Protein AF-J3F0X2-F1 (afdb_monomer)

Sequence (76 aa):
MLALRAVVTSLDGGQEVGCELSTELPEAAVSLETPGDVAVEAVRAAEALGVRAAEVLLEDGAAEIVDLHANKPRRD

Organism: Actinomyces naeslundii (strain ATCC 12104 / DSM 43013 / CCUG 2238 / JCM 8349 / NCTC 10301 / Howell 279) (NCBI:txid1115803)

Mean predicted aligned error: 7.25 Å

Solvent-accessible surface area (backbone atoms only — not comparable to full-atom values): 4768 Å² total; per-residue (Å²): 110,47,77,49,78,50,75,48,66,31,96,84,65,85,44,76,43,70,52,75,49,71,46,75,50,68,67,88,56,91,80,53,93,44,78,65,57,40,52,51,52,30,50,52,49,52,50,53,51,52,53,51,52,53,50,52,37,46,76,69,45,38,64,81,64,45,73,91,61,76,81,58,77,80,85,123

Nearest PDB structures (foldseek):
  7o9m-assembly1_a  TM=4.943E-01  e=2.775E+00  Homo sapiens
  7a5k-assembly1_a3  TM=4.563E-01  e=2.595E+00  Homo sapiens
  7a5i-assembly1_a3  TM=4.580E-01  e=2.269E+00  Homo sapiens
  6i9r-assembly1_a  TM=4.628E-01  e=2.775E+00  Homo sapiens
  7og4-assembly1_a  TM=4.524E-01  e=2.968E+00  Homo sapiens

Structure (mmCIF, N/CA/C/O backbone):
data_AF-J3F0X2-F1
#
_entry.id   AF-J3F0X2-F1
#
loop_
_atom_site.group_PDB
_atom_site.id
_atom_site.type_symbol
_atom_site.label_atom_id
_atom_site.label_alt_id
_atom_site.label_comp_id
_atom_site.label_asym_id
_atom_site.label_entity_id
_atom_site.label_seq_id
_atom_site.pdbx_PDB_ins_code
_atom_site.Cartn_x
_atom_site.Cartn_y
_atom_site.Cartn_z
_atom_site.occupancy
_atom_site.B_iso_or_equiv
_atom_site.auth_seq_id
_atom_site.auth_comp_id
_atom_site.auth_asym_id
_atom_site.auth_atom_id
_atom_site.pdbx_PDB_model_num
ATOM 1 N N . MET A 1 1 ? 13.886 -5.563 -11.101 1.00 88.56 1 MET A N 1
ATOM 2 C CA . MET A 1 1 ? 12.895 -5.899 -10.053 1.00 88.56 1 MET A CA 1
ATOM 3 C C . MET A 1 1 ? 12.509 -4.637 -9.297 1.00 88.56 1 MET A C 1
ATOM 5 O O . MET A 1 1 ? 13.394 -3.858 -8.962 1.00 88.56 1 MET A O 1
ATOM 9 N N . LEU A 1 2 ? 11.216 -4.439 -9.060 1.00 94.12 2 LEU A N 1
ATOM 10 C CA . LEU A 1 2 ? 10.637 -3.348 -8.279 1.00 94.12 2 LEU A CA 1
ATOM 11 C C . LEU A 1 2 ? 9.896 -3.947 -7.081 1.00 94.12 2 LEU A C 1
ATOM 13 O O . LEU A 1 2 ? 9.088 -4.853 -7.270 1.00 94.12 2 LEU A O 1
ATOM 17 N N . ALA A 1 3 ? 10.154 -3.420 -5.886 1.00 97.12 3 ALA A N 1
ATOM 18 C CA . ALA A 1 3 ? 9.417 -3.748 -4.671 1.00 97.12 3 ALA A CA 1
ATOM 19 C C . ALA A 1 3 ? 8.583 -2.537 -4.233 1.00 97.12 3 ALA A C 1
ATOM 21 O O . ALA A 1 3 ? 9.065 -1.402 -4.264 1.00 97.12 3 ALA A O 1
ATOM 22 N N . LEU A 1 4 ? 7.340 -2.786 -3.831 1.00 97.69 4 LEU A N 1
ATOM 23 C CA . LEU A 1 4 ? 6.391 -1.797 -3.339 1.00 97.69 4 LEU A CA 1
ATOM 24 C C . LEU A 1 4 ? 5.914 -2.220 -1.951 1.00 97.69 4 LEU A C 1
ATOM 26 O O . LEU A 1 4 ? 5.346 -3.298 -1.794 1.00 97.69 4 LEU A O 1
ATOM 30 N N . ARG A 1 5 ? 6.103 -1.340 -0.965 1.00 98.19 5 ARG A N 1
ATOM 31 C CA . ARG A 1 5 ? 5.525 -1.471 0.374 1.00 98.19 5 ARG A CA 1
ATOM 32 C C . ARG A 1 5 ? 4.446 -0.412 0.552 1.00 98.19 5 ARG A C 1
ATOM 34 O O . ARG A 1 5 ? 4.723 0.773 0.364 1.00 98.19 5 ARG A O 1
ATOM 41 N N . ALA A 1 6 ? 3.244 -0.834 0.922 1.00 98.00 6 ALA A N 1
ATOM 42 C CA . ALA A 1 6 ? 2.099 0.044 1.129 1.00 98.00 6 ALA A CA 1
ATOM 43 C C . ALA A 1 6 ? 1.502 -0.187 2.522 1.00 98.00 6 ALA A C 1
ATOM 45 O O . ALA A 1 6 ? 1.449 -1.321 2.991 1.00 98.00 6 ALA A O 1
ATOM 46 N N . VAL A 1 7 ? 1.096 0.89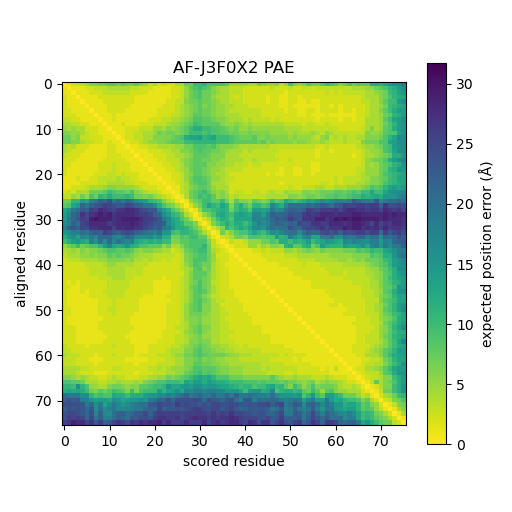5 3.191 1.00 97.62 7 VAL A N 1
ATOM 47 C CA . VAL A 1 7 ? 0.576 0.877 4.566 1.00 97.62 7 VAL A CA 1
ATOM 48 C C . VAL A 1 7 ? -0.601 1.844 4.670 1.00 97.62 7 VAL A C 1
ATOM 50 O O . VAL A 1 7 ? -0.539 2.954 4.138 1.00 97.62 7 VAL A O 1
ATOM 53 N N . VAL A 1 8 ? -1.656 1.422 5.364 1.00 97.25 8 VAL A N 1
ATOM 54 C CA . VAL A 1 8 ? -2.809 2.242 5.740 1.00 97.25 8 VAL A CA 1
ATOM 55 C C . VAL A 1 8 ? -2.905 2.244 7.259 1.00 97.25 8 VAL A C 1
ATOM 57 O O . VAL A 1 8 ? -3.026 1.190 7.877 1.00 97.25 8 VAL A O 1
ATOM 60 N N . THR A 1 9 ? -2.868 3.436 7.847 1.00 96.56 9 THR A N 1
ATOM 61 C CA . THR A 1 9 ? -2.860 3.630 9.300 1.00 96.56 9 THR A CA 1
ATOM 62 C C . THR A 1 9 ? -3.978 4.588 9.690 1.00 96.56 9 THR A C 1
ATOM 64 O O . THR A 1 9 ? -4.209 5.593 9.009 1.00 96.56 9 THR A O 1
ATOM 67 N N . SER A 1 10 ? -4.680 4.286 10.781 1.00 94.19 10 SER A N 1
ATOM 68 C CA . SER A 1 10 ? -5.692 5.177 11.342 1.00 94.19 10 SER A CA 1
ATOM 69 C C . SER A 1 10 ? -5.056 6.461 11.884 1.00 94.19 10 SER A C 1
ATOM 71 O O . SER A 1 10 ? -3.882 6.494 12.251 1.00 94.19 10 SER A O 1
ATOM 73 N N . LEU A 1 11 ? -5.829 7.548 11.957 1.00 92.94 11 LEU A N 1
ATOM 74 C CA . LEU A 1 11 ? -5.319 8.846 12.421 1.00 92.94 11 LEU A CA 1
ATOM 75 C C . LEU A 1 11 ? -4.775 8.795 13.860 1.00 92.94 11 LEU A C 1
ATOM 77 O O . LEU A 1 11 ? -3.844 9.521 14.199 1.00 92.94 11 LEU A O 1
ATOM 81 N N . ASP A 1 12 ? -5.366 7.948 14.700 1.00 93.00 12 ASP A N 1
ATOM 82 C CA . ASP A 1 12 ? -4.943 7.703 16.079 1.00 93.00 12 ASP A CA 1
ATOM 83 C C . ASP A 1 12 ? -3.824 6.652 16.198 1.00 93.00 12 ASP A C 1
ATOM 85 O O . ASP A 1 12 ? -3.307 6.436 17.293 1.00 93.00 12 ASP A O 1
ATOM 89 N N . GLY A 1 13 ? -3.436 6.005 15.092 1.00 92.62 13 GLY A N 1
ATOM 90 C CA . GLY A 1 13 ? -2.432 4.941 15.055 1.00 92.62 13 GLY A CA 1
ATOM 91 C C . GLY A 1 13 ? -2.871 3.620 15.694 1.00 92.62 13 GLY A C 1
ATOM 92 O O . GLY A 1 13 ? -2.044 2.725 15.851 1.00 92.62 13 GLY A O 1
ATOM 93 N N . GLY A 1 14 ? -4.141 3.486 16.091 1.00 94.12 14 GLY A N 1
ATOM 94 C CA . GLY A 1 14 ? -4.677 2.286 16.739 1.00 94.12 14 GLY A CA 1
ATOM 95 C C . GLY A 1 14 ? -4.890 1.100 15.793 1.00 94.12 14 GLY A C 1
ATOM 96 O O . GLY A 1 14 ? -4.961 -0.039 16.254 1.00 94.12 14 GLY A O 1
ATOM 97 N N . GLN A 1 15 ? -4.976 1.352 14.485 1.00 94.44 15 GLN A N 1
ATOM 98 C CA . GLN A 1 15 ? -5.132 0.335 13.447 1.00 94.44 15 GLN A CA 1
ATOM 99 C C . GLN A 1 15 ? -4.127 0.575 12.320 1.00 94.44 15 GLN A C 1
ATOM 101 O O . GLN A 1 15 ? -3.951 1.702 11.856 1.00 94.44 15 GLN A O 1
ATOM 106 N N . GLU A 1 16 ? -3.494 -0.501 11.861 1.00 96.38 16 GLU A N 1
ATOM 107 C CA . GLU A 1 16 ? -2.562 -0.494 10.740 1.00 96.38 16 GLU A CA 1
ATOM 108 C C . GLU A 1 16 ? -2.723 -1.781 9.934 1.00 96.38 16 GLU A C 1
ATOM 110 O O . GLU A 1 16 ? -2.781 -2.873 10.500 1.00 96.38 16 GLU A O 1
ATOM 115 N N . VAL A 1 17 ? -2.764 -1.641 8.612 1.00 97.62 17 VAL A N 1
ATOM 116 C CA . VAL A 1 17 ? -2.667 -2.753 7.663 1.00 97.62 17 VAL A CA 1
ATOM 117 C C . VAL A 1 17 ? -1.607 -2.418 6.625 1.00 97.62 17 VAL A C 1
ATOM 119 O O . VAL A 1 17 ? -1.433 -1.256 6.249 1.00 97.62 17 VAL A O 1
ATOM 122 N N . GLY A 1 18 ? -0.863 -3.419 6.168 1.00 97.38 18 GLY A N 1
ATOM 123 C CA . GLY A 1 18 ? 0.245 -3.201 5.252 1.00 97.38 18 GLY A CA 1
ATOM 124 C C . GLY A 1 18 ? 0.563 -4.429 4.420 1.00 97.38 18 GLY A C 1
ATOM 125 O O . GLY A 1 18 ? 0.406 -5.554 4.880 1.00 97.38 18 GLY A O 1
ATOM 126 N N . CYS A 1 19 ? 1.064 -4.199 3.211 1.00 97.94 19 CYS A N 1
ATOM 127 C CA . CYS A 1 19 ? 1.538 -5.253 2.326 1.00 97.94 19 CYS A CA 1
ATOM 128 C C . CYS A 1 19 ? 2.886 -4.883 1.697 1.00 97.94 19 CYS A C 1
ATOM 130 O O . CYS A 1 19 ? 3.272 -3.711 1.613 1.00 97.94 19 CYS A O 1
ATOM 132 N N . GLU A 1 20 ? 3.605 -5.907 1.249 1.00 98.12 20 GLU A N 1
ATOM 133 C CA . GLU A 1 20 ? 4.806 -5.772 0.435 1.00 98.12 20 GLU A CA 1
ATOM 134 C C . GLU A 1 20 ? 4.683 -6.706 -0.766 1.00 98.12 20 GLU A C 1
ATOM 136 O O . GLU A 1 20 ? 4.476 -7.908 -0.612 1.00 98.12 20 GLU A O 1
ATOM 141 N N . LEU A 1 21 ? 4.787 -6.142 -1.967 1.00 97.69 21 LEU A N 1
ATOM 142 C CA . LEU A 1 21 ? 4.684 -6.864 -3.229 1.00 97.69 21 LEU A CA 1
ATOM 143 C C . LEU A 1 21 ? 5.871 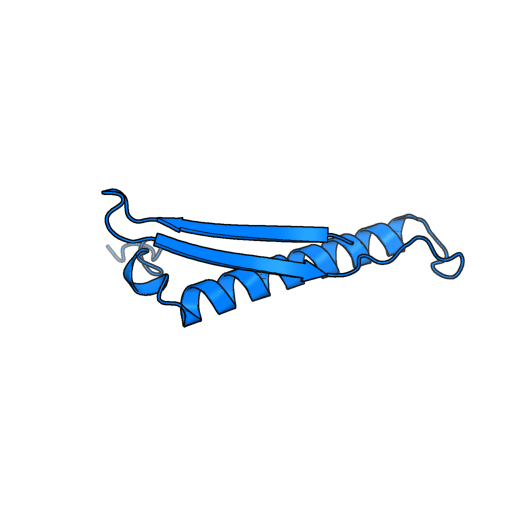-6.515 -4.117 1.00 97.69 21 LEU A C 1
ATOM 145 O O . LEU A 1 21 ? 6.493 -5.462 -3.982 1.00 97.69 21 LEU A O 1
ATOM 149 N N . SER A 1 22 ? 6.189 -7.397 -5.056 1.00 97.06 22 SER A N 1
ATOM 150 C CA . SER A 1 22 ? 7.261 -7.169 -6.020 1.00 97.06 22 SER A CA 1
ATOM 151 C C . SER A 1 22 ? 6.833 -7.574 -7.420 1.00 97.06 22 SER A C 1
ATOM 153 O O . SER A 1 22 ? 6.019 -8.477 -7.598 1.00 97.06 22 SER A O 1
ATOM 155 N N . THR A 1 23 ? 7.413 -6.915 -8.418 1.00 95.75 23 THR A N 1
ATOM 156 C CA . THR A 1 23 ? 7.289 -7.292 -9.826 1.00 95.75 23 THR A CA 1
ATOM 157 C C . THR A 1 23 ? 8.633 -7.168 -10.523 1.00 95.75 23 THR A C 1
ATOM 159 O O . THR A 1 23 ? 9.473 -6.325 -10.188 1.00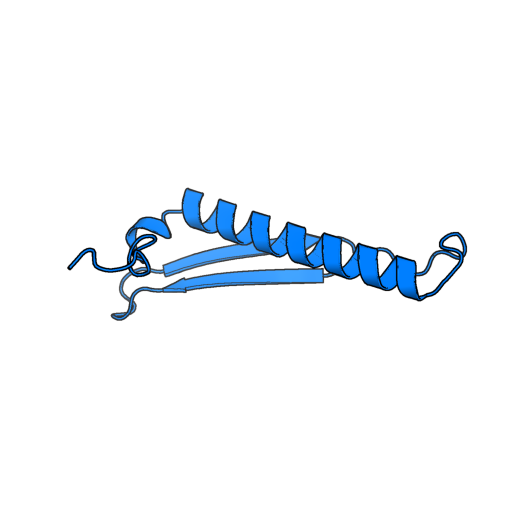 95.75 23 THR A O 1
ATOM 162 N N . GLU A 1 24 ? 8.845 -7.991 -11.537 1.00 93.06 24 GLU A N 1
ATOM 163 C CA . GLU A 1 24 ? 9.916 -7.746 -12.489 1.00 93.06 24 GLU A CA 1
ATOM 164 C C . GLU A 1 24 ? 9.505 -6.595 -13.408 1.00 93.06 24 GLU A C 1
ATOM 166 O O . GLU A 1 24 ? 8.334 -6.459 -13.766 1.00 93.06 24 GLU A O 1
ATOM 171 N N . LEU A 1 25 ? 10.464 -5.727 -13.727 1.00 88.25 25 LEU A N 1
ATOM 172 C CA . LEU A 1 25 ? 10.268 -4.691 -14.732 1.00 88.25 25 LEU A CA 1
ATOM 173 C C . LEU A 1 25 ? 10.923 -5.183 -16.015 1.00 88.25 25 LEU A C 1
ATOM 175 O O . LEU A 1 25 ? 11.990 -5.799 -15.918 1.00 88.25 25 LEU A O 1
ATOM 179 N N . PRO A 1 26 ? 10.319 -4.917 -17.183 1.00 82.38 26 PRO A N 1
ATOM 180 C CA . PRO A 1 26 ? 10.949 -5.229 -18.450 1.00 82.38 26 PRO A CA 1
ATOM 181 C C . PRO A 1 26 ? 12.316 -4.548 -18.489 1.00 82.38 26 PRO A C 1
ATOM 183 O O . PRO A 1 26 ? 12.434 -3.324 -18.412 1.00 82.38 26 PRO A O 1
ATOM 186 N N . GLU A 1 27 ? 13.364 -5.361 -18.558 1.00 71.38 27 GLU A N 1
ATOM 187 C CA . GLU A 1 27 ? 14.685 -4.859 -18.890 1.00 71.38 27 GLU A CA 1
ATOM 188 C C . GLU A 1 27 ? 14.694 -4.489 -20.372 1.00 71.38 27 GLU A C 1
ATOM 190 O O . GLU A 1 27 ? 13.899 -5.011 -21.158 1.00 71.38 27 GLU A O 1
ATOM 195 N N . ALA A 1 28 ? 15.591 -3.586 -20.766 1.00 60.81 28 ALA A N 1
ATOM 196 C CA . ALA A 1 28 ? 15.824 -3.263 -22.167 1.00 60.81 28 ALA A CA 1
ATOM 197 C C . ALA A 1 28 ? 16.467 -4.469 -22.878 1.00 60.81 28 ALA A C 1
ATOM 199 O O . ALA A 1 28 ? 17.633 -4.448 -23.266 1.00 60.81 28 ALA A O 1
ATOM 200 N N . ALA A 1 29 ? 15.720 -5.561 -23.021 1.00 55.84 29 ALA A N 1
ATOM 201 C CA . ALA A 1 29 ? 16.029 -6.589 -23.979 1.00 55.84 29 ALA A CA 1
ATOM 202 C C . ALA A 1 29 ? 15.887 -5.936 -25.354 1.00 55.84 29 ALA A C 1
ATOM 204 O O . ALA A 1 29 ? 14.865 -5.323 -25.662 1.00 55.84 29 ALA A O 1
ATOM 205 N N . VAL A 1 30 ? 16.939 -6.075 -26.155 1.00 52.97 30 VAL A N 1
ATOM 206 C CA . VAL A 1 30 ? 17.163 -5.57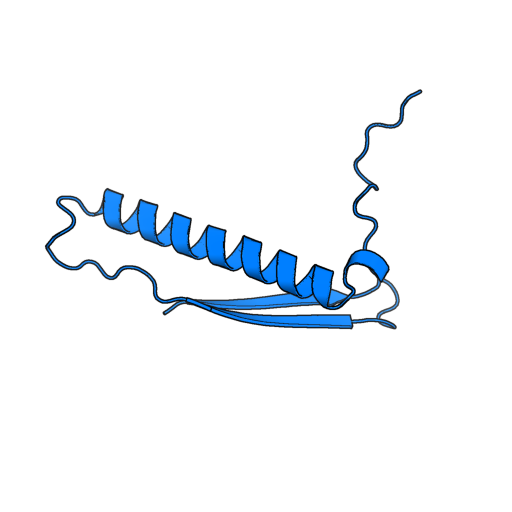9 -27.528 1.00 52.97 30 VAL A CA 1
ATOM 207 C C . VAL A 1 30 ? 16.032 -5.835 -28.552 1.00 52.97 30 VAL A C 1
ATOM 209 O O . VAL A 1 30 ? 16.204 -5.544 -29.730 1.00 52.97 30 VAL A O 1
ATOM 212 N N . SER A 1 31 ? 14.883 -6.356 -28.121 1.00 55.75 31 SER A N 1
ATOM 213 C CA . SER A 1 31 ? 13.699 -6.687 -28.916 1.00 55.75 31 SER A CA 1
ATOM 214 C C . SER A 1 31 ? 12.595 -5.619 -28.884 1.00 55.75 31 SER A C 1
ATOM 216 O O . SER A 1 31 ? 11.664 -5.718 -29.677 1.00 55.75 31 SER A O 1
ATOM 218 N N . LEU A 1 32 ? 12.665 -4.620 -27.993 1.00 56.03 32 LEU A N 1
ATOM 219 C CA . LEU A 1 32 ? 11.766 -3.458 -28.015 1.00 56.03 32 LEU A CA 1
ATOM 220 C C . LEU A 1 32 ? 12.434 -2.367 -28.859 1.00 56.03 32 LEU A C 1
ATOM 222 O O . LEU A 1 32 ? 13.450 -1.794 -28.468 1.00 56.03 32 LEU A O 1
ATOM 226 N N . GLU A 1 33 ? 11.896 -2.128 -30.056 1.00 59.66 33 GLU A N 1
ATOM 227 C CA . GLU A 1 33 ? 12.548 -1.382 -31.145 1.00 59.66 33 GLU A CA 1
ATOM 228 C C . GLU A 1 33 ? 12.867 0.088 -30.804 1.00 59.66 33 GLU A C 1
ATOM 230 O O . GLU A 1 33 ? 13.619 0.741 -31.529 1.00 59.66 33 GLU A O 1
ATOM 235 N N . THR A 1 34 ? 12.364 0.613 -29.677 1.00 62.53 34 THR A N 1
ATOM 236 C CA . THR A 1 34 ? 12.769 1.916 -29.135 1.00 62.53 34 THR A CA 1
ATOM 237 C C . THR A 1 34 ? 12.755 1.954 -27.595 1.00 62.53 34 THR A C 1
ATOM 239 O O . THR A 1 34 ? 11.876 1.363 -26.967 1.00 62.53 34 THR A O 1
ATOM 242 N N . PRO A 1 35 ? 13.659 2.725 -26.955 1.00 64.88 35 PRO A N 1
ATOM 243 C CA . PRO A 1 35 ? 13.692 2.910 -25.496 1.00 64.88 35 PRO A CA 1
ATOM 244 C C . PRO A 1 35 ? 12.383 3.416 -24.861 1.00 64.88 35 PRO A C 1
ATOM 246 O O . PRO A 1 35 ? 12.177 3.241 -23.662 1.00 64.88 35 PRO A O 1
ATOM 249 N N . GLY A 1 36 ? 11.503 4.053 -25.643 1.00 74.38 36 GLY A N 1
ATOM 250 C CA . GLY A 1 36 ? 10.206 4.540 -25.168 1.00 74.38 36 GLY A CA 1
ATOM 251 C C . GLY A 1 36 ? 9.216 3.419 -24.847 1.00 74.38 36 GLY A C 1
ATOM 252 O O . GLY A 1 36 ? 8.457 3.548 -23.894 1.00 74.38 36 GLY A O 1
ATOM 253 N N . ASP A 1 37 ? 9.262 2.307 -25.580 1.00 79.12 37 ASP A N 1
ATOM 254 C CA . ASP A 1 37 ? 8.335 1.182 -25.399 1.00 79.12 37 ASP A CA 1
ATOM 255 C C . ASP A 1 37 ? 8.632 0.408 -24.102 1.00 79.12 37 ASP A C 1
ATOM 257 O O . ASP A 1 37 ? 7.741 0.120 -23.306 1.00 79.12 37 ASP A O 1
ATOM 261 N N . VAL A 1 38 ? 9.923 0.216 -23.799 1.00 82.06 38 VAL A N 1
ATOM 262 C CA . VAL A 1 38 ? 10.391 -0.339 -22.514 1.00 82.06 38 VAL A CA 1
ATOM 263 C C . VAL A 1 38 ? 9.906 0.517 -21.341 1.00 82.06 38 VAL A C 1
ATOM 265 O O . VAL A 1 38 ? 9.450 -0.009 -20.329 1.00 82.06 38 VAL A O 1
ATOM 268 N N . ALA A 1 39 ? 9.994 1.845 -21.470 1.00 85.12 39 ALA A N 1
ATOM 269 C CA . ALA A 1 39 ? 9.565 2.764 -20.422 1.00 85.12 39 ALA A CA 1
ATOM 270 C C . ALA A 1 39 ? 8.044 2.716 -20.202 1.00 85.12 39 ALA A C 1
ATOM 272 O O . ALA A 1 39 ? 7.599 2.715 -19.056 1.00 85.12 39 ALA A O 1
ATOM 273 N N . VAL A 1 40 ? 7.251 2.636 -21.276 1.00 88.81 40 VAL A N 1
ATOM 274 C CA . VAL A 1 40 ? 5.787 2.504 -21.195 1.00 88.81 40 VAL A CA 1
ATOM 275 C C . VAL A 1 40 ? 5.396 1.203 -20.495 1.00 88.81 40 VAL A C 1
ATOM 277 O O . VAL A 1 40 ? 4.578 1.229 -19.575 1.00 88.81 40 VAL A O 1
ATOM 280 N N . GLU A 1 41 ? 6.014 0.080 -20.858 1.00 88.75 41 GLU A N 1
ATOM 281 C CA . GLU A 1 41 ? 5.708 -1.215 -20.242 1.00 88.75 41 GLU A CA 1
ATOM 282 C C . GLU A 1 41 ? 6.193 -1.305 -18.789 1.00 88.75 41 GLU A C 1
ATOM 284 O O . GLU A 1 41 ? 5.502 -1.868 -17.939 1.00 88.75 41 GLU A O 1
ATOM 289 N N . ALA A 1 42 ? 7.326 -0.681 -18.453 1.00 90.12 42 ALA A N 1
ATOM 290 C CA . ALA A 1 42 ? 7.772 -0.564 -17.067 1.00 90.12 42 ALA A CA 1
ATOM 291 C C . ALA A 1 42 ? 6.798 0.266 -16.215 1.00 90.12 42 ALA A C 1
ATOM 293 O O . ALA A 1 42 ? 6.491 -0.120 -15.085 1.00 90.12 42 ALA A O 1
ATOM 294 N N . VAL A 1 43 ? 6.274 1.372 -16.756 1.00 93.12 43 VAL A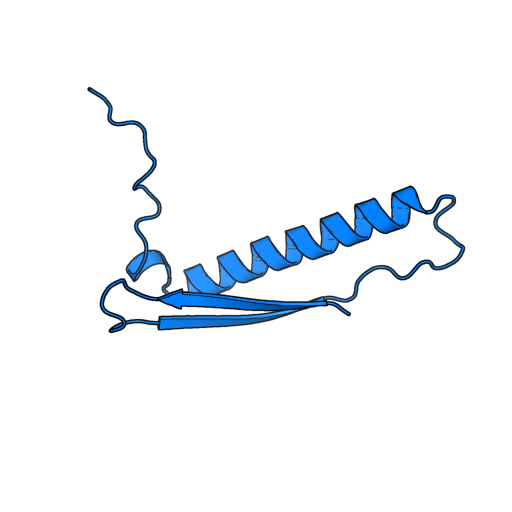 N 1
ATOM 295 C CA . VAL A 1 43 ? 5.246 2.183 -16.084 1.00 93.12 43 VAL A CA 1
ATOM 296 C C . VAL A 1 43 ? 3.963 1.378 -15.898 1.00 93.12 43 VAL A C 1
ATOM 298 O O . VAL A 1 43 ? 3.432 1.348 -14.790 1.00 93.12 43 VAL A O 1
ATOM 301 N N . ARG A 1 44 ? 3.507 0.659 -16.929 1.00 93.62 44 ARG A N 1
ATOM 302 C CA . ARG A 1 44 ? 2.325 -0.210 -16.847 1.00 93.62 44 ARG A CA 1
ATOM 303 C C . ARG A 1 44 ? 2.489 -1.295 -15.777 1.00 93.62 44 ARG A C 1
ATOM 305 O O . ARG A 1 44 ? 1.562 -1.542 -15.009 1.00 93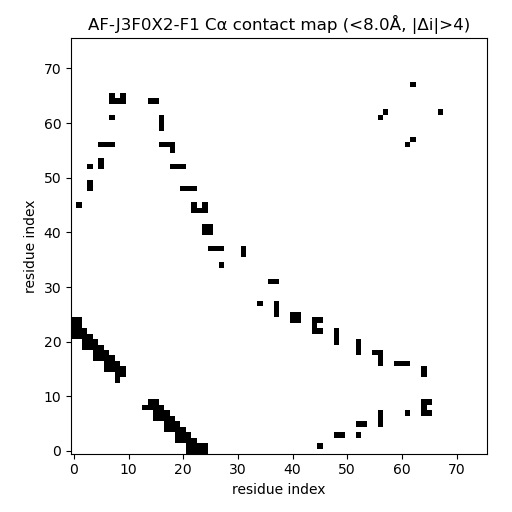.62 44 ARG A O 1
ATOM 312 N N . ALA A 1 45 ? 3.657 -1.934 -15.701 1.00 94.25 45 ALA A N 1
ATOM 313 C CA . ALA A 1 45 ? 3.947 -2.949 -14.689 1.00 94.25 45 ALA A CA 1
ATOM 314 C C . ALA A 1 45 ? 3.945 -2.363 -13.267 1.00 94.25 45 ALA A C 1
ATOM 316 O O . ALA A 1 45 ? 3.386 -2.967 -12.349 1.00 94.25 45 ALA A O 1
ATOM 317 N N . ALA A 1 46 ? 4.522 -1.172 -13.082 1.00 95.38 46 ALA A N 1
ATOM 318 C CA . ALA A 1 46 ? 4.498 -0.468 -11.803 1.00 95.38 46 ALA A CA 1
ATOM 319 C C . ALA A 1 46 ? 3.073 -0.045 -11.398 1.00 95.38 46 ALA A C 1
ATOM 321 O O . ALA A 1 46 ? 2.693 -0.205 -10.239 1.00 95.38 46 ALA A O 1
ATOM 322 N N . GLU A 1 47 ? 2.267 0.440 -12.345 1.00 97.25 47 GLU A N 1
ATOM 323 C CA . GLU A 1 47 ? 0.860 0.786 -12.121 1.00 97.25 47 GLU A CA 1
ATOM 324 C C . GLU A 1 47 ? 0.048 -0.443 -11.701 1.00 97.25 47 GLU A C 1
ATOM 326 O O . GLU A 1 47 ? -0.652 -0.407 -10.689 1.00 97.25 47 GLU A O 1
ATOM 331 N N . ALA A 1 48 ? 0.205 -1.563 -12.414 1.00 97.38 48 ALA A N 1
ATOM 332 C CA . ALA A 1 48 ? -0.453 -2.818 -12.069 1.00 97.38 48 ALA A CA 1
ATOM 333 C C . ALA A 1 48 ? -0.055 -3.312 -10.666 1.00 97.38 48 ALA A C 1
ATOM 335 O O . ALA A 1 48 ? -0.909 -3.804 -9.929 1.00 97.38 48 ALA A O 1
ATOM 336 N N . LEU A 1 49 ? 1.213 -3.150 -10.266 1.00 97.88 49 LEU A N 1
ATOM 337 C CA . LEU A 1 49 ? 1.663 -3.473 -8.909 1.00 97.88 49 LEU A CA 1
ATOM 338 C C . LEU A 1 49 ? 0.979 -2.585 -7.858 1.00 97.88 49 LEU A C 1
ATOM 340 O O . LEU A 1 49 ? 0.572 -3.087 -6.813 1.00 97.88 49 LEU A O 1
ATOM 344 N N . GLY A 1 50 ? 0.816 -1.291 -8.146 1.00 97.81 50 GLY A N 1
ATOM 345 C CA . GLY A 1 50 ? 0.088 -0.355 -7.288 1.00 97.81 50 GLY A CA 1
ATOM 346 C C . GLY A 1 50 ? -1.386 -0.726 -7.120 1.00 97.81 50 GLY A C 1
ATOM 347 O O . GLY A 1 50 ? -1.889 -0.728 -5.997 1.00 97.81 50 GLY A O 1
ATOM 348 N N . VAL A 1 51 ? -2.058 -1.107 -8.212 1.00 98.31 51 VAL A N 1
ATOM 349 C CA . VAL A 1 51 ? -3.445 -1.602 -8.172 1.00 98.31 51 VAL A CA 1
ATOM 350 C C . VAL A 1 51 ? -3.541 -2.850 -7.300 1.00 98.31 51 VAL A C 1
ATOM 352 O O . VAL A 1 51 ? -4.360 -2.878 -6.386 1.00 98.31 51 VAL A O 1
ATOM 355 N N . ARG A 1 52 ? -2.657 -3.837 -7.499 1.00 98.19 52 ARG A N 1
ATOM 356 C CA . ARG A 1 52 ? -2.658 -5.052 -6.670 1.00 98.19 52 ARG A CA 1
ATOM 357 C C . ARG A 1 52 ? -2.387 -4.772 -5.198 1.00 98.19 52 ARG A C 1
ATOM 359 O O . ARG A 1 52 ? -3.019 -5.379 -4.345 1.00 98.19 52 ARG A O 1
ATOM 366 N N . ALA A 1 53 ? -1.470 -3.859 -4.881 1.00 98.38 53 ALA A N 1
ATOM 367 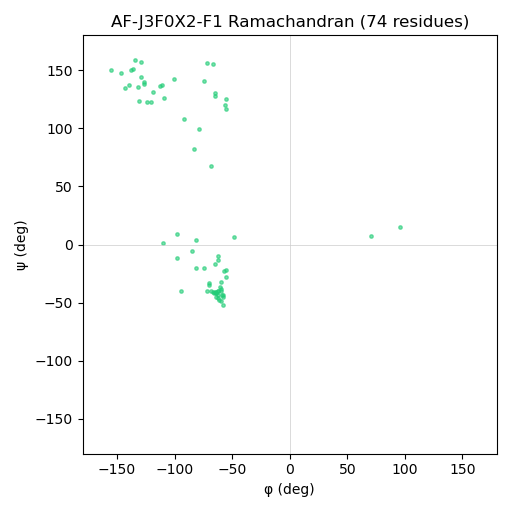C CA . ALA A 1 53 ? -1.216 -3.477 -3.494 1.00 98.38 53 ALA A CA 1
ATOM 368 C C . ALA A 1 53 ? -2.462 -2.851 -2.848 1.00 98.38 53 ALA A C 1
ATOM 370 O O . ALA A 1 53 ? -2.770 -3.152 -1.699 1.00 98.38 53 ALA A O 1
ATOM 371 N N . ALA A 1 54 ? -3.203 -2.018 -3.586 1.00 97.38 54 ALA A N 1
ATOM 372 C CA . ALA A 1 54 ? -4.460 -1.453 -3.106 1.00 97.38 54 ALA A CA 1
ATOM 373 C C . ALA A 1 54 ? -5.548 -2.524 -2.912 1.00 97.38 54 ALA A C 1
ATOM 375 O O . ALA A 1 54 ? -6.250 -2.481 -1.907 1.00 97.38 54 ALA A O 1
ATOM 376 N N . GLU A 1 55 ? -5.668 -3.487 -3.831 1.00 97.50 55 GLU A N 1
ATOM 377 C CA . GLU A 1 55 ? -6.582 -4.633 -3.700 1.00 97.50 55 GLU A CA 1
ATOM 378 C C . GLU A 1 55 ? -6.279 -5.438 -2.430 1.00 97.50 55 GLU A C 1
ATOM 380 O O . GLU A 1 55 ? -7.162 -5.576 -1.587 1.00 97.50 55 GLU A O 1
ATOM 385 N N . VAL A 1 56 ? -5.019 -5.844 -2.234 1.00 98.31 56 VAL A N 1
ATOM 386 C CA . VAL A 1 56 ? -4.581 -6.598 -1.045 1.00 98.31 56 VAL A CA 1
ATOM 387 C C . VAL A 1 56 ? -4.873 -5.824 0.239 1.00 98.31 56 VAL A C 1
ATOM 389 O O . VAL A 1 56 ? -5.421 -6.379 1.183 1.00 98.31 56 VAL A O 1
ATOM 392 N N . LEU A 1 57 ? -4.577 -4.521 0.276 1.00 97.56 57 LEU A N 1
ATOM 393 C CA . LEU A 1 57 ? -4.893 -3.693 1.441 1.00 97.56 57 LEU A CA 1
ATOM 394 C C . LEU A 1 57 ? -6.398 -3.674 1.747 1.00 97.56 57 LEU A C 1
ATOM 396 O O . LEU A 1 57 ? -6.780 -3.698 2.914 1.00 97.56 57 LEU A O 1
ATOM 400 N N . LEU A 1 58 ? -7.258 -3.619 0.726 1.00 96.44 58 LEU A N 1
ATOM 401 C CA . LEU A 1 58 ? -8.711 -3.662 0.911 1.00 96.44 58 LEU A CA 1
ATOM 402 C C . LEU A 1 58 ? -9.187 -5.033 1.404 1.00 96.44 58 LEU A C 1
ATOM 404 O O . LEU A 1 58 ? -10.056 -5.077 2.276 1.00 96.44 58 LEU A O 1
ATOM 408 N N . GLU A 1 59 ? -8.618 -6.121 0.881 1.00 96.62 59 GLU A N 1
ATOM 409 C CA . GLU A 1 59 ? -8.858 -7.490 1.358 1.00 96.62 59 GLU A CA 1
ATOM 410 C C . GLU A 1 59 ? -8.434 -7.658 2.827 1.00 96.62 59 GLU A C 1
ATOM 412 O O . GLU A 1 59 ? -9.142 -8.307 3.598 1.00 96.62 59 GLU A O 1
ATOM 417 N N . ASP A 1 60 ? -7.348 -6.993 3.228 1.00 96.56 60 ASP A N 1
ATOM 418 C CA . ASP A 1 60 ? -6.806 -6.994 4.591 1.00 96.56 60 ASP A CA 1
ATOM 419 C C . ASP A 1 60 ? -7.526 -6.023 5.550 1.00 96.56 60 ASP A C 1
ATOM 421 O O . ASP A 1 60 ? -7.132 -5.887 6.708 1.00 96.56 60 ASP A O 1
ATOM 425 N N . GLY A 1 61 ? -8.592 -5.348 5.106 1.00 95.44 61 GLY A N 1
ATOM 426 C CA . GLY A 1 61 ? -9.429 -4.506 5.969 1.00 95.44 61 GLY A CA 1
ATOM 427 C C . GLY A 1 61 ? -9.082 -3.015 5.964 1.00 95.44 61 GLY A C 1
ATOM 428 O O . GLY A 1 61 ? -9.588 -2.264 6.798 1.00 95.44 61 GLY A O 1
ATOM 429 N N . ALA A 1 62 ? -8.295 -2.515 5.003 1.00 95.94 62 ALA A N 1
ATOM 430 C CA . ALA A 1 62 ? -8.026 -1.074 4.880 1.00 95.94 62 ALA A CA 1
ATOM 431 C C . ALA A 1 62 ? -9.310 -0.231 4.764 1.00 95.94 62 ALA A C 1
ATOM 433 O O . ALA A 1 62 ? -9.330 0.918 5.203 1.00 95.94 62 ALA A O 1
ATOM 434 N N . ALA A 1 63 ? -10.396 -0.797 4.227 1.00 93.56 63 ALA A N 1
ATOM 435 C CA . ALA A 1 63 ? -11.702 -0.138 4.137 1.00 93.56 63 ALA A CA 1
ATOM 436 C C . ALA A 1 63 ? -12.349 0.159 5.506 1.00 93.56 63 ALA A C 1
ATOM 438 O O . ALA A 1 63 ? -13.268 0.972 5.579 1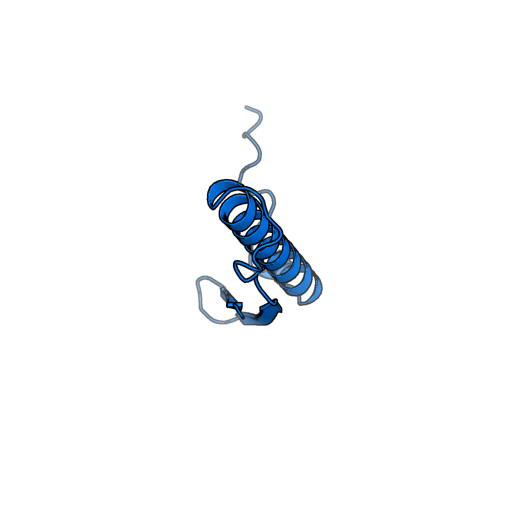.00 93.56 63 ALA A O 1
ATOM 439 N N . GLU A 1 64 ? -11.886 -0.477 6.585 1.00 92.88 64 GLU A N 1
ATOM 440 C CA . GLU A 1 64 ? -12.306 -0.170 7.958 1.00 92.88 64 GLU A CA 1
ATOM 441 C C . GLU A 1 64 ? -11.551 1.042 8.531 1.00 92.88 64 GLU A C 1
ATOM 443 O O . GLU A 1 64 ? -12.026 1.676 9.470 1.00 92.88 64 GLU A O 1
ATOM 448 N N . ILE A 1 65 ? -10.394 1.383 7.948 1.00 93.38 65 ILE A N 1
ATOM 449 C CA . ILE A 1 65 ? -9.534 2.494 8.374 1.00 93.38 65 ILE A CA 1
ATOM 450 C C . ILE A 1 65 ? -9.827 3.770 7.572 1.00 93.38 65 ILE A C 1
ATOM 452 O O . ILE A 1 65 ? -9.834 4.867 8.135 1.00 93.38 65 ILE A O 1
ATOM 456 N N . VAL A 1 66 ? -10.060 3.652 6.258 1.00 88.12 66 VAL A N 1
ATOM 457 C CA . VAL A 1 66 ? -10.293 4.796 5.359 1.00 88.12 66 VAL A CA 1
ATOM 458 C C . VAL A 1 66 ? -11.721 4.831 4.814 1.00 88.12 66 VAL A C 1
ATOM 460 O O . VAL A 1 66 ? -12.253 3.828 4.349 1.00 88.12 66 VAL A O 1
ATOM 463 N N . ASP A 1 67 ? -12.337 6.018 4.791 1.00 86.38 67 ASP A N 1
ATOM 464 C CA . ASP A 1 67 ? -13.629 6.216 4.124 1.00 86.38 67 ASP A CA 1
ATOM 465 C C . ASP A 1 67 ? -13.442 6.335 2.602 1.00 86.38 67 ASP A C 1
ATOM 467 O O . ASP A 1 67 ? -13.136 7.404 2.065 1.00 86.38 67 ASP A O 1
ATOM 471 N N . LEU A 1 68 ? -13.686 5.231 1.891 1.00 78.31 68 LEU A N 1
ATOM 472 C CA . LEU A 1 68 ? -13.622 5.157 0.425 1.00 78.31 68 LEU A CA 1
ATOM 473 C C . LEU A 1 68 ? -14.632 6.078 -0.286 1.00 78.31 68 LEU A C 1
ATOM 475 O O . LEU A 1 68 ? -14.537 6.298 -1.494 1.00 78.31 68 LEU A O 1
ATOM 479 N N . HIS A 1 69 ? -15.612 6.622 0.437 1.00 76.75 69 HIS A N 1
ATOM 480 C CA . HIS A 1 69 ? -16.677 7.464 -0.097 1.00 76.75 69 HIS A CA 1
ATOM 481 C C . HIS A 1 69 ? -16.574 8.934 0.309 1.00 76.75 69 HIS A C 1
ATOM 483 O O . HIS A 1 69 ? -17.412 9.726 -0.134 1.00 76.75 69 HIS A O 1
ATOM 489 N N . ALA A 1 70 ? -15.541 9.321 1.062 1.00 74.38 70 ALA A N 1
ATOM 490 C CA . ALA A 1 70 ? -15.347 10.692 1.535 1.00 74.38 70 ALA A CA 1
ATOM 491 C C . ALA A 1 70 ? -15.299 11.733 0.397 1.00 74.38 70 ALA A C 1
ATOM 493 O O . ALA A 1 70 ? -15.583 12.909 0.617 1.00 74.38 70 ALA A O 1
ATOM 494 N N . ASN A 1 71 ? -14.975 11.302 -0.829 1.00 63.16 71 ASN A N 1
ATOM 495 C CA . ASN A 1 71 ? -14.852 12.157 -2.013 1.00 63.16 71 ASN A CA 1
ATOM 496 C C . ASN A 1 71 ? -16.101 12.169 -2.920 1.00 63.16 71 ASN A C 1
ATOM 498 O O . ASN A 1 71 ? -16.054 12.700 -4.032 1.00 63.16 71 ASN A O 1
ATOM 502 N N . LYS A 1 72 ? -17.231 11.579 -2.497 1.00 62.16 72 LYS A N 1
ATOM 503 C CA . LYS A 1 72 ? -18.491 11.755 -3.234 1.00 62.16 72 LYS A CA 1
ATOM 504 C C . LYS A 1 72 ? -18.892 13.234 -3.164 1.00 62.16 72 LYS A C 1
ATOM 506 O O . LYS A 1 72 ? -18.907 13.788 -2.062 1.00 62.16 72 LYS A O 1
ATOM 511 N N . PRO A 1 73 ? -19.234 13.885 -4.294 1.00 60.44 73 PRO A N 1
ATOM 512 C CA . PRO A 1 73 ? -19.735 15.249 -4.251 1.00 60.44 73 PRO A CA 1
ATOM 513 C C . PRO A 1 73 ? -20.948 15.283 -3.323 1.00 60.44 73 PRO A C 1
ATOM 515 O O . PRO A 1 73 ? -21.884 14.492 -3.483 1.00 60.44 73 PRO A O 1
ATOM 518 N N . ARG A 1 74 ? -20.907 16.171 -2.322 1.00 61.41 74 ARG A N 1
ATOM 519 C CA . ARG A 1 74 ? -22.075 16.465 -1.494 1.00 61.41 74 ARG A CA 1
ATOM 520 C C . ARG A 1 74 ? -23.184 16.893 -2.445 1.00 61.41 74 ARG A C 1
ATOM 522 O O . ARG A 1 74 ? -23.013 17.817 -3.234 1.00 61.41 74 ARG A O 1
ATOM 529 N N . ARG A 1 75 ? -24.282 16.147 -2.436 1.00 61.59 75 ARG A N 1
ATOM 530 C CA . ARG A 1 75 ? -25.475 16.500 -3.192 1.00 61.59 75 ARG A CA 1
ATOM 531 C C . ARG A 1 75 ? -26.243 17.496 -2.325 1.00 61.59 75 ARG A C 1
ATOM 533 O O . ARG A 1 75 ? -27.077 17.071 -1.531 1.00 61.59 75 ARG A O 1
ATOM 540 N N . ASP A 1 76 ? -25.835 18.762 -2.392 1.00 65.50 76 ASP A N 1
ATOM 541 C CA . ASP A 1 76 ? -26.634 19.896 -1.909 1.00 65.50 76 ASP A CA 1
ATOM 542 C C . ASP A 1 76 ? -27.880 20.091 -2.791 1.00 65.50 76 ASP A C 1
ATOM 544 O O . ASP A 1 76 ? -27.795 19.825 -4.019 1.00 65.50 76 ASP A O 1
#

Foldseek 3Di:
DDKDKDKAAAPVRPDIDIDIDDDDQDDVDVPPPDPVVSVVRRVVRVVVRVVVRVVVRVVVPSCVRDPPCPPPPPPD

Secondary structure (DSSP, 8-state):
-EEEEEEEE-TTSS-EEEEEEEEPPPP--TTSSSHHHHHHHHHHHHHHHHHHHHHHHHHTTHHHHS-TTTTSPP--

InterPro domains:
  IPR036803 Porphobilinogen dea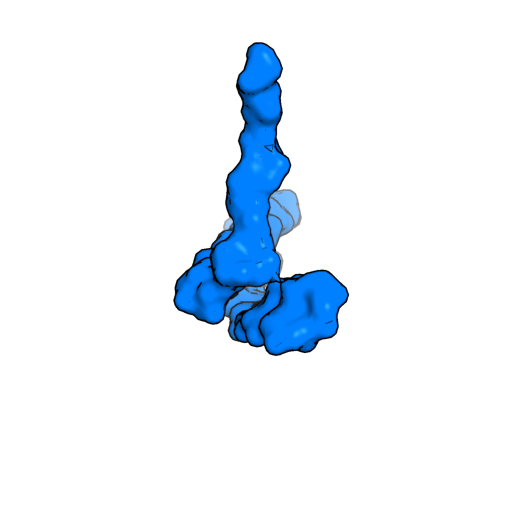minase, C-terminal domain superfamily [G3DSA:3.30.160.40] (1-73)

pLDDT: mean 86.68, std 14.1, range [52.97, 98.38]

Radius of gyration: 17.23 Å; Cα contacts (8 Å, |Δi|>4): 83; chains: 1; bounding box: 44×28×48 Å